Protein AF-A0A534SSH3-F1 (afdb_monomer_lite)

Sequence (177 aa):
MTAVLLNRRLAFLVGSYVAGLAAMAYLWFLGGVRDYLRARGADGLGVAACAGGVFAITVMLLGMAMFSGVAFVAARLGDPPLVRALTDTGNIVIETSKFGFAVFVLAVSSSGCEPGALPRWLVRLGIASVVLMLVSAVALFLDHGVFQFGGLIDLGGAVPVLVWIGGLSVVMLRSAR

Structure (mmCIF, N/CA/C/O backbone):
data_AF-A0A534SSH3-F1
#
_entry.id   AF-A0A534SSH3-F1
#
loop_
_atom_site.group_PDB
_atom_site.id
_atom_site.type_symbol
_atom_site.label_atom_id
_atom_site.label_alt_id
_atom_site.label_comp_id
_atom_site.label_asym_id
_atom_site.label_entity_id
_atom_site.label_seq_id
_atom_site.pdbx_PDB_ins_code
_atom_site.Cartn_x
_atom_site.Cartn_y
_atom_site.Cartn_z
_atom_site.occupancy
_atom_site.B_iso_or_equiv
_atom_site.auth_seq_id
_atom_site.auth_comp_id
_atom_site.auth_asym_id
_atom_site.auth_atom_id
_atom_site.pdbx_PDB_model_num
ATOM 1 N N . MET A 1 1 ? 15.943 -8.163 -25.725 1.00 48.25 1 MET A N 1
ATOM 2 C CA . MET A 1 1 ? 15.028 -7.679 -24.661 1.00 48.25 1 MET A CA 1
ATOM 3 C C . MET A 1 1 ? 13.870 -6.826 -25.205 1.00 48.25 1 MET A C 1
ATOM 5 O O . MET A 1 1 ? 12.760 -6.948 -24.709 1.00 48.25 1 MET A O 1
ATOM 9 N N . THR A 1 2 ? 14.071 -6.034 -26.264 1.00 52.84 2 THR A N 1
ATOM 10 C CA . THR A 1 2 ? 13.077 -5.105 -26.848 1.00 52.84 2 THR A CA 1
ATOM 11 C C . THR A 1 2 ? 11.881 -5.766 -27.565 1.00 52.84 2 THR A C 1
ATOM 13 O O . THR A 1 2 ? 10.751 -5.313 -27.399 1.00 52.84 2 THR A O 1
ATOM 16 N N . ALA A 1 3 ? 12.069 -6.880 -28.287 1.00 53.38 3 ALA A N 1
ATOM 17 C CA . ALA A 1 3 ? 10.976 -7.572 -28.997 1.00 53.38 3 ALA A CA 1
ATOM 18 C C . ALA A 1 3 ? 9.940 -8.249 -28.066 1.00 53.38 3 ALA A C 1
ATOM 20 O O . ALA A 1 3 ? 8.754 -8.311 -28.386 1.00 53.38 3 ALA A O 1
ATOM 21 N N . VAL A 1 4 ? 10.368 -8.718 -26.887 1.00 55.75 4 VAL A N 1
ATOM 22 C CA . VAL A 1 4 ? 9.492 -9.384 -25.900 1.00 55.75 4 VAL A CA 1
ATOM 23 C C . VAL A 1 4 ? 8.536 -8.386 -25.235 1.00 55.75 4 VAL A C 1
ATOM 25 O O . VAL A 1 4 ? 7.371 -8.711 -25.015 1.00 55.75 4 VAL A O 1
ATOM 28 N N . LEU A 1 5 ? 8.997 -7.160 -24.966 1.00 54.53 5 LEU A N 1
ATOM 29 C CA . LEU A 1 5 ? 8.182 -6.094 -24.369 1.00 54.53 5 LEU A CA 1
ATOM 30 C C . LEU A 1 5 ? 7.095 -5.596 -25.332 1.00 54.53 5 LEU A C 1
ATOM 32 O O . LEU A 1 5 ? 5.952 -5.395 -24.922 1.00 54.53 5 LEU A O 1
ATOM 36 N N . LEU A 1 6 ? 7.417 -5.486 -26.626 1.00 56.34 6 LEU A N 1
ATOM 37 C CA . LEU A 1 6 ? 6.461 -5.092 -27.665 1.00 56.34 6 LEU A CA 1
ATOM 38 C C . LEU A 1 6 ? 5.331 -6.120 -27.834 1.00 56.34 6 LEU A C 1
ATOM 40 O O . LEU A 1 6 ? 4.164 -5.732 -27.903 1.00 56.34 6 LEU A O 1
ATOM 44 N N . ASN A 1 7 ? 5.653 -7.419 -27.808 1.00 61.81 7 ASN A N 1
ATOM 45 C CA . ASN A 1 7 ? 4.662 -8.499 -27.913 1.00 61.81 7 ASN A CA 1
ATOM 46 C C . ASN A 1 7 ? 3.779 -8.652 -26.658 1.00 61.81 7 ASN A C 1
ATOM 48 O O . ASN A 1 7 ? 2.715 -9.262 -26.713 1.00 61.81 7 ASN A O 1
ATOM 52 N N . ARG A 1 8 ? 4.196 -8.088 -25.517 1.00 69.81 8 ARG A N 1
ATOM 53 C CA . ARG A 1 8 ? 3.469 -8.140 -24.236 1.00 69.81 8 ARG A CA 1
ATOM 54 C C . ARG A 1 8 ? 2.706 -6.850 -23.924 1.00 69.81 8 ARG A C 1
ATOM 56 O O . ARG A 1 8 ? 2.158 -6.729 -22.833 1.00 69.81 8 ARG A O 1
ATOM 63 N N . ARG A 1 9 ? 2.602 -5.907 -24.870 1.00 72.88 9 ARG A N 1
ATOM 64 C CA . ARG A 1 9 ? 1.887 -4.626 -24.694 1.00 72.88 9 ARG A CA 1
ATOM 65 C C . ARG A 1 9 ? 0.483 -4.789 -24.105 1.00 72.88 9 ARG A C 1
ATOM 67 O O . ARG A 1 9 ? 0.115 -4.039 -23.208 1.00 72.88 9 ARG A O 1
ATOM 74 N N . LEU A 1 10 ? -0.280 -5.775 -24.575 1.00 77.25 10 LEU A N 1
ATOM 75 C CA . LEU A 1 10 ? -1.621 -6.048 -24.053 1.00 77.25 10 LEU A CA 1
ATOM 76 C C . LEU A 1 10 ? -1.588 -6.483 -22.582 1.00 77.25 10 LEU A C 1
ATOM 78 O O . LEU A 1 10 ? -2.422 -6.035 -21.807 1.00 77.25 10 LEU A O 1
ATOM 82 N N . ALA A 1 11 ? -0.604 -7.287 -22.174 1.00 78.88 11 ALA A N 1
ATOM 83 C CA . ALA A 1 11 ? -0.458 -7.707 -20.783 1.00 78.88 11 ALA A CA 1
ATOM 84 C C . ALA A 1 11 ? -0.162 -6.517 -19.855 1.00 78.88 11 ALA A C 1
ATOM 86 O O . ALA A 1 11 ? -0.740 -6.443 -18.776 1.00 78.88 11 ALA A O 1
ATOM 87 N N . PHE A 1 12 ? 0.663 -5.557 -20.295 1.00 79.06 12 PHE A N 1
ATOM 88 C CA . PHE A 1 12 ? 0.889 -4.316 -19.544 1.00 79.06 12 PHE A CA 1
ATOM 89 C C . PHE A 1 12 ? -0.388 -3.481 -19.422 1.00 79.06 12 PHE A C 1
ATOM 91 O O . PHE A 1 12 ? -0.712 -3.038 -18.329 1.00 79.06 12 PHE A O 1
ATOM 98 N N . LEU A 1 13 ? -1.154 -3.324 -20.508 1.00 82.31 13 LEU A N 1
ATOM 99 C CA . LEU A 1 13 ? -2.420 -2.579 -20.479 1.00 82.31 13 LEU A CA 1
ATOM 100 C C . LEU A 1 13 ? -3.464 -3.235 -19.566 1.00 82.31 13 LEU A C 1
ATOM 102 O O . LEU A 1 13 ? -4.100 -2.547 -18.771 1.00 82.31 13 LEU A O 1
ATOM 106 N N . VAL A 1 14 ? -3.616 -4.559 -19.651 1.00 85.69 14 VAL A N 1
ATOM 107 C CA . VAL A 1 14 ? -4.501 -5.324 -18.762 1.00 85.69 14 VAL A CA 1
ATOM 108 C C . VAL A 1 14 ? -4.034 -5.190 -17.313 1.00 85.69 14 VAL A C 1
ATOM 110 O O . VAL A 1 14 ? -4.853 -4.927 -16.439 1.00 85.69 14 VAL A O 1
ATOM 113 N N . GLY A 1 15 ? -2.726 -5.290 -17.060 1.00 84.38 15 GLY A N 1
ATOM 114 C CA . GLY A 1 15 ? -2.139 -5.093 -15.736 1.00 84.38 15 GLY A CA 1
ATOM 115 C C . GLY A 1 15 ? -2.438 -3.709 -15.160 1.00 84.38 15 GLY A C 1
ATOM 116 O O . GLY A 1 15 ? -2.920 -3.614 -14.035 1.00 84.38 15 GLY A O 1
ATOM 117 N N . SER A 1 16 ? -2.240 -2.640 -15.938 1.00 85.69 16 SER A N 1
ATOM 118 C CA . SER A 1 16 ? -2.561 -1.269 -15.520 1.00 85.69 16 SER A CA 1
ATOM 119 C C . SER A 1 16 ? -4.054 -1.072 -15.257 1.00 85.69 16 SER A C 1
ATOM 121 O O . SER A 1 16 ? -4.424 -0.398 -14.298 1.00 85.69 16 SER A O 1
ATOM 123 N N . TYR A 1 17 ? -4.922 -1.675 -16.073 1.00 87.62 17 TYR A N 1
ATOM 124 C CA . TYR A 1 17 ? -6.369 -1.599 -15.877 1.00 87.62 17 TYR A CA 1
ATOM 125 C C . TYR A 1 17 ? -6.805 -2.300 -14.583 1.00 87.62 17 TYR A C 1
ATOM 127 O O . TYR A 1 17 ? -7.533 -1.725 -13.773 1.00 87.62 17 TYR A O 1
ATOM 135 N N . VAL A 1 18 ? -6.297 -3.513 -14.343 1.00 91.69 18 VAL A N 1
ATOM 136 C CA . VAL A 1 18 ? -6.539 -4.262 -13.101 1.00 91.69 18 VAL A CA 1
ATOM 137 C C . VAL A 1 18 ? -5.984 -3.509 -11.890 1.00 91.69 18 VAL A C 1
ATOM 139 O O . VAL A 1 18 ? -6.667 -3.424 -10.872 1.00 91.69 18 VAL A O 1
ATOM 142 N N . ALA A 1 19 ? -4.798 -2.903 -12.000 1.00 89.00 19 ALA A N 1
ATOM 143 C CA . ALA A 1 19 ? -4.222 -2.073 -10.943 1.00 89.00 19 ALA A CA 1
ATOM 144 C C . ALA A 1 19 ? -5.098 -0.849 -10.626 1.00 89.00 19 ALA A C 1
ATOM 146 O O . ALA A 1 19 ? -5.282 -0.519 -9.457 1.00 89.00 19 ALA A O 1
ATOM 147 N N . GLY A 1 20 ? -5.697 -0.217 -11.641 1.00 91.38 20 GLY A N 1
ATOM 148 C CA . GLY A 1 20 ? -6.656 0.875 -11.457 1.00 91.38 20 GLY A CA 1
ATOM 149 C C . GLY A 1 20 ? -7.906 0.440 -10.688 1.00 91.38 20 GLY A C 1
ATOM 150 O O . GLY A 1 20 ? -8.291 1.093 -9.718 1.00 91.38 20 GLY A O 1
ATOM 151 N N . LEU A 1 21 ? -8.502 -0.700 -11.052 1.00 94.75 21 LEU A N 1
ATOM 152 C CA . LEU A 1 21 ? -9.645 -1.263 -10.322 1.00 94.75 21 LEU A CA 1
ATOM 153 C C . LEU A 1 21 ? -9.280 -1.639 -8.879 1.00 94.75 21 LEU A C 1
ATOM 155 O O . LEU A 1 21 ? -10.041 -1.359 -7.952 1.00 94.75 21 LEU A O 1
ATOM 159 N N . ALA A 1 22 ? -8.100 -2.227 -8.676 1.00 93.06 22 ALA A N 1
ATOM 160 C CA . ALA A 1 22 ? -7.590 -2.547 -7.349 1.00 93.06 22 ALA A CA 1
ATOM 161 C C . ALA A 1 22 ? -7.379 -1.281 -6.504 1.00 93.06 22 ALA A C 1
ATOM 163 O O . ALA A 1 22 ? -7.757 -1.263 -5.335 1.00 93.06 22 ALA A O 1
ATOM 164 N N . ALA A 1 23 ? -6.852 -0.204 -7.093 1.00 93.69 23 ALA A N 1
ATOM 165 C CA . ALA A 1 23 ? -6.696 1.081 -6.420 1.00 93.69 23 ALA A CA 1
ATOM 166 C C . ALA A 1 23 ? -8.050 1.689 -6.027 1.00 93.69 23 ALA A C 1
ATOM 168 O O . ALA A 1 23 ? -8.191 2.175 -4.908 1.00 93.69 23 ALA A O 1
ATOM 169 N N . MET A 1 24 ? -9.068 1.609 -6.892 1.00 95.69 24 MET A N 1
ATOM 170 C CA . MET A 1 24 ? -10.426 2.053 -6.553 1.00 95.69 24 MET A CA 1
ATOM 171 C C . MET A 1 24 ? -10.992 1.280 -5.356 1.00 95.69 24 MET A C 1
ATOM 173 O O . MET A 1 24 ? -11.474 1.890 -4.401 1.00 95.69 24 MET A O 1
ATOM 177 N N . ALA A 1 25 ? -10.896 -0.053 -5.378 1.00 94.62 25 ALA A N 1
ATOM 178 C CA . ALA A 1 25 ? -11.346 -0.897 -4.273 1.00 94.62 25 ALA A CA 1
ATOM 179 C C . ALA A 1 25 ? -10.568 -0.608 -2.977 1.00 94.62 25 ALA A C 1
ATOM 181 O O . ALA A 1 25 ? -11.158 -0.532 -1.899 1.00 94.62 25 ALA A O 1
ATOM 182 N N . TYR A 1 26 ? -9.256 -0.391 -3.083 1.00 94.25 26 TYR A N 1
ATOM 183 C CA . TYR A 1 26 ? -8.396 -0.032 -1.959 1.00 94.25 26 TYR A CA 1
ATOM 184 C C . TYR A 1 26 ? -8.766 1.327 -1.350 1.00 94.25 26 TYR A C 1
ATOM 186 O O . TYR A 1 26 ? -8.871 1.439 -0.132 1.00 94.25 26 TYR A O 1
ATOM 194 N N . LEU A 1 27 ? -9.012 2.352 -2.170 1.00 95.31 27 LEU A N 1
ATOM 195 C CA . LEU A 1 27 ? -9.430 3.673 -1.692 1.00 95.31 27 LEU A CA 1
ATOM 196 C C . LEU A 1 27 ? -10.806 3.625 -1.02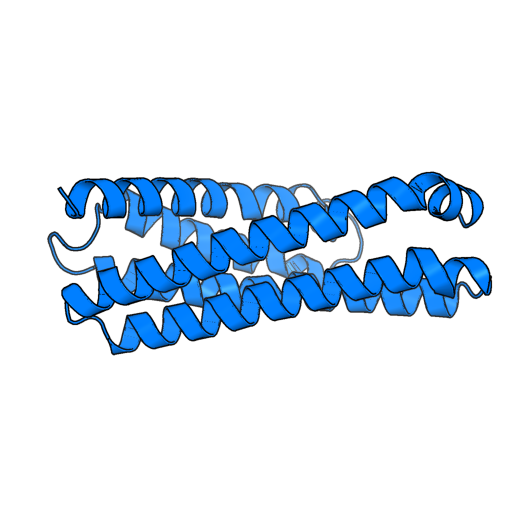1 1.00 95.31 27 LEU A C 1
ATOM 198 O O . LEU A 1 27 ? -11.010 4.272 0.005 1.00 95.31 27 LEU A O 1
ATOM 202 N N . TRP A 1 28 ? -11.731 2.820 -1.551 1.00 96.00 28 TRP A N 1
ATOM 203 C CA . TRP A 1 28 ? -13.022 2.578 -0.907 1.00 96.00 28 TRP A CA 1
ATOM 204 C C . TRP A 1 28 ? -12.850 1.926 0.468 1.00 96.00 28 TRP A C 1
ATOM 206 O O . TRP A 1 28 ? -13.427 2.371 1.461 1.00 96.00 28 TRP A O 1
ATOM 216 N N . PHE A 1 29 ? -12.007 0.895 0.543 1.00 94.88 29 PHE A N 1
ATOM 217 C CA . PHE A 1 29 ? -11.642 0.250 1.799 1.00 94.88 29 PHE A CA 1
ATOM 218 C C . PHE A 1 29 ? -11.008 1.239 2.788 1.00 94.88 29 PHE A C 1
ATOM 220 O O . PHE A 1 29 ? -11.385 1.249 3.958 1.00 94.88 29 PHE A O 1
ATOM 227 N N . LEU A 1 30 ? -10.114 2.115 2.323 1.00 95.44 30 LEU A N 1
ATOM 228 C CA . LEU A 1 30 ? -9.474 3.141 3.145 1.00 95.44 30 LEU A CA 1
ATOM 229 C C . LEU A 1 30 ? -10.492 4.129 3.733 1.00 95.44 30 LEU A C 1
ATOM 231 O O . LEU A 1 30 ? -10.403 4.467 4.914 1.00 95.44 30 LEU A O 1
ATOM 235 N N . GLY A 1 31 ? -11.489 4.534 2.939 1.00 93.81 31 GLY A N 1
ATOM 236 C CA . GLY A 1 31 ? -12.630 5.321 3.414 1.00 93.81 31 GLY A CA 1
ATOM 237 C C . GLY A 1 31 ? -13.400 4.602 4.524 1.00 93.81 31 GLY A C 1
ATOM 238 O O . GLY A 1 31 ? -13.605 5.165 5.596 1.00 93.81 31 GLY A O 1
ATOM 239 N N . GLY A 1 32 ? -13.716 3.320 4.325 1.00 94.06 32 GLY A N 1
ATOM 240 C CA . GLY A 1 32 ? -14.368 2.507 5.353 1.00 94.06 32 GLY A CA 1
ATOM 241 C C . GLY A 1 32 ? -13.544 2.382 6.640 1.00 94.06 32 GLY A C 1
ATOM 242 O O . GLY A 1 32 ? -14.101 2.448 7.734 1.00 94.06 32 GLY A O 1
ATOM 243 N N . VAL A 1 33 ? -12.219 2.221 6.537 1.00 93.44 33 VAL A N 1
ATOM 244 C CA . VAL A 1 33 ? -11.323 2.153 7.706 1.00 93.44 33 VAL A CA 1
ATOM 245 C C . VAL A 1 33 ? -11.339 3.476 8.465 1.00 93.44 33 VAL A C 1
ATOM 247 O O . VAL A 1 33 ? -11.434 3.475 9.690 1.00 93.44 33 VAL A O 1
ATOM 250 N N . ARG A 1 34 ? -11.301 4.610 7.757 1.00 93.50 34 ARG A N 1
ATOM 251 C CA . ARG A 1 34 ? -11.410 5.936 8.374 1.00 93.50 34 ARG A CA 1
ATOM 252 C C . ARG A 1 34 ? -12.686 6.069 9.194 1.00 93.50 34 ARG A C 1
ATOM 254 O O . ARG A 1 34 ? -12.619 6.483 10.349 1.00 93.50 34 ARG A O 1
ATOM 261 N N . ASP A 1 35 ? -13.821 5.701 8.610 1.00 92.69 35 ASP A N 1
ATOM 262 C CA . ASP A 1 35 ? -15.120 5.798 9.272 1.00 92.69 35 ASP A CA 1
ATOM 263 C C . ASP A 1 35 ? -15.204 4.847 10.473 1.00 92.69 35 ASP A C 1
ATOM 265 O O . ASP A 1 35 ? -15.671 5.232 11.545 1.00 92.69 35 ASP A O 1
ATOM 269 N N . TYR A 1 36 ? -14.661 3.633 10.335 1.00 91.31 36 TYR A N 1
ATOM 270 C CA . TYR A 1 36 ? -14.567 2.648 11.414 1.00 91.31 36 TYR A CA 1
ATOM 271 C C . TYR A 1 36 ? -13.761 3.154 12.619 1.00 91.31 36 TYR A C 1
ATOM 273 O O . TYR A 1 36 ? -14.164 2.934 13.767 1.00 91.31 36 TYR A O 1
ATOM 281 N N . LEU A 1 37 ? -12.630 3.818 12.361 1.00 91.12 37 LEU A N 1
ATOM 282 C CA . LEU A 1 37 ? -11.761 4.392 13.390 1.00 91.12 37 LEU A CA 1
ATOM 283 C C . LEU A 1 37 ? -12.379 5.634 14.030 1.00 91.12 37 LEU A C 1
ATOM 285 O O . LEU A 1 37 ? -12.358 5.771 15.254 1.00 91.12 37 LEU A O 1
ATOM 289 N N . ARG A 1 38 ? -12.991 6.499 13.220 1.00 90.88 38 ARG A N 1
ATOM 290 C CA . ARG A 1 38 ? -13.707 7.690 13.685 1.00 90.88 38 ARG A CA 1
ATOM 291 C C . ARG A 1 38 ? -14.858 7.342 14.620 1.00 90.88 38 ARG A C 1
ATOM 293 O O . ARG A 1 38 ? -14.988 7.940 15.682 1.00 90.88 38 ARG A O 1
ATOM 300 N N . ALA A 1 39 ? -15.645 6.319 14.282 1.00 89.88 39 ALA A N 1
ATOM 301 C CA . ALA A 1 39 ? -16.728 5.827 15.136 1.00 89.88 39 ALA A CA 1
ATOM 302 C C . ALA A 1 39 ? -16.246 5.331 16.517 1.00 89.88 39 ALA A C 1
ATOM 304 O O . ALA A 1 39 ? -17.047 5.204 17.438 1.00 89.88 39 ALA A O 1
ATOM 305 N N . ARG A 1 40 ? -14.943 5.060 16.668 1.00 88.69 40 ARG A N 1
ATOM 306 C CA . ARG A 1 40 ? -14.292 4.605 17.906 1.00 88.69 40 ARG A CA 1
ATOM 307 C C . ARG A 1 40 ? -13.448 5.692 18.579 1.00 88.69 40 ARG A C 1
ATOM 309 O O . ARG A 1 40 ? -12.670 5.381 19.469 1.00 88.69 40 ARG A O 1
ATOM 316 N N . GLY A 1 41 ? -13.567 6.951 18.152 1.00 87.88 41 GLY A N 1
ATOM 317 C CA . GLY A 1 41 ? -12.821 8.072 18.735 1.00 87.88 41 GLY A CA 1
ATOM 318 C C . GLY A 1 41 ? -11.333 8.111 18.367 1.00 87.88 41 GLY A C 1
ATOM 319 O O . GLY A 1 41 ? -10.585 8.912 18.922 1.00 87.88 41 GLY A O 1
ATOM 320 N N . ALA A 1 42 ? -10.885 7.294 17.409 1.00 88.88 42 ALA A N 1
ATOM 321 C CA . ALA A 1 42 ? -9.486 7.202 16.991 1.00 88.88 42 ALA A CA 1
ATOM 322 C C . ALA A 1 42 ? -9.161 8.130 15.801 1.00 88.88 42 ALA A C 1
ATOM 324 O O . ALA A 1 42 ? -8.443 7.740 14.879 1.00 88.88 42 ALA A O 1
ATOM 325 N N . ASP A 1 43 ? -9.680 9.362 15.804 1.00 87.12 43 ASP A N 1
ATOM 326 C CA . ASP A 1 43 ? -9.601 10.287 14.661 1.00 87.12 43 ASP A CA 1
ATOM 327 C C . ASP A 1 43 ? -8.161 10.591 14.225 1.00 87.12 43 ASP A C 1
ATOM 329 O O . ASP A 1 43 ? -7.851 10.549 13.032 1.00 87.12 43 ASP A O 1
ATOM 333 N N . GLY A 1 44 ? -7.252 10.833 15.177 1.00 89.69 44 GLY A N 1
ATOM 334 C CA . GLY A 1 44 ? -5.842 11.109 14.876 1.00 89.69 44 GLY A CA 1
ATOM 335 C C . GLY A 1 44 ? -5.147 9.944 14.160 1.00 89.69 44 GLY A C 1
ATOM 336 O O . GLY A 1 44 ? -4.455 10.144 13.160 1.00 89.69 44 GLY A O 1
ATOM 337 N N . LEU A 1 45 ? -5.393 8.711 14.618 1.00 91.06 45 LEU A N 1
ATOM 338 C CA . LEU A 1 45 ? -4.875 7.498 13.979 1.00 91.06 45 LEU A CA 1
ATOM 339 C C . LEU A 1 45 ? -5.565 7.230 12.637 1.00 91.06 45 LEU A C 1
ATOM 341 O O . LEU A 1 45 ? -4.914 6.774 11.701 1.00 91.06 45 LEU A O 1
ATOM 345 N N . GLY A 1 46 ? -6.849 7.569 12.505 1.00 91.00 46 GLY A N 1
ATOM 346 C CA . GLY A 1 46 ? -7.582 7.498 11.243 1.00 91.00 46 GLY A CA 1
ATOM 347 C C . GLY A 1 46 ? -6.999 8.411 10.163 1.00 91.00 46 GLY A C 1
ATOM 348 O O . GLY A 1 46 ? -6.858 7.987 9.014 1.00 91.00 46 GLY A O 1
ATOM 349 N N . VAL A 1 47 ? -6.595 9.634 10.524 1.00 93.94 47 VAL A N 1
ATOM 350 C CA . VAL A 1 47 ? -5.913 10.560 9.603 1.00 93.94 47 VAL A CA 1
ATOM 351 C C . VAL A 1 47 ? -4.548 10.015 9.190 1.00 93.94 47 VAL A C 1
ATOM 353 O O . VAL A 1 47 ? -4.255 9.982 7.995 1.00 93.94 47 VAL A O 1
ATOM 356 N N . ALA A 1 48 ? -3.742 9.537 10.143 1.00 94.38 48 ALA A N 1
ATOM 357 C CA . ALA A 1 48 ? -2.442 8.933 9.846 1.00 94.38 48 ALA A CA 1
ATOM 358 C C . ALA A 1 48 ? -2.578 7.703 8.932 1.00 94.38 48 ALA A C 1
ATOM 360 O O . ALA A 1 48 ? -1.841 7.576 7.953 1.00 94.38 48 ALA A O 1
ATOM 361 N N . ALA A 1 49 ? -3.568 6.844 9.197 1.00 94.75 49 ALA A N 1
ATOM 362 C CA . ALA A 1 49 ? -3.866 5.681 8.372 1.00 94.75 49 ALA A CA 1
ATOM 363 C C . ALA A 1 49 ? -4.232 6.088 6.935 1.00 94.75 49 ALA A C 1
ATOM 365 O O . ALA A 1 49 ? -3.667 5.559 5.979 1.00 94.75 49 ALA A O 1
ATOM 366 N N . CYS A 1 50 ? -5.123 7.071 6.771 1.00 95.62 50 CYS A N 1
ATOM 367 C CA . CYS A 1 50 ? -5.508 7.578 5.454 1.00 95.62 50 CYS A CA 1
ATOM 368 C C . CYS A 1 50 ? -4.332 8.199 4.703 1.00 95.62 50 CYS A C 1
ATOM 370 O O . CYS A 1 50 ? -4.133 7.896 3.530 1.00 95.62 50 CYS A O 1
ATOM 372 N N . ALA A 1 51 ? -3.547 9.047 5.368 1.00 96.56 51 ALA A N 1
ATOM 373 C CA . ALA A 1 51 ? -2.392 9.693 4.759 1.00 96.56 51 ALA A CA 1
ATOM 374 C C . ALA A 1 51 ? -1.357 8.657 4.295 1.00 96.56 51 ALA A C 1
ATOM 376 O O . ALA A 1 51 ? -0.919 8.707 3.146 1.00 96.56 51 ALA A O 1
ATOM 377 N N . GLY A 1 52 ? -1.034 7.677 5.148 1.00 96.00 52 GLY A N 1
ATOM 378 C CA . GLY A 1 52 ? -0.134 6.574 4.807 1.00 96.00 52 GLY A CA 1
ATOM 379 C C . GLY A 1 52 ? -0.653 5.731 3.641 1.00 96.00 52 GLY A C 1
ATOM 380 O O . GLY A 1 52 ? 0.090 5.469 2.698 1.00 96.00 52 GLY A O 1
ATOM 381 N N . GLY A 1 53 ? -1.940 5.371 3.656 1.00 94.94 53 GLY A N 1
ATOM 382 C CA . GLY A 1 53 ? -2.560 4.567 2.600 1.00 94.94 53 GLY A CA 1
ATOM 383 C C . GLY A 1 53 ? -2.639 5.284 1.250 1.00 94.94 53 GLY A C 1
ATOM 384 O O . GLY A 1 53 ? -2.296 4.700 0.222 1.00 94.94 53 GLY A O 1
ATOM 385 N N . VAL A 1 54 ? -3.024 6.566 1.238 1.00 97.25 54 VAL A N 1
ATOM 386 C CA . VAL A 1 54 ? -3.053 7.389 0.015 1.00 97.25 54 VAL A CA 1
ATOM 387 C C . VAL A 1 54 ? -1.645 7.585 -0.541 1.00 97.25 54 VAL A C 1
ATOM 389 O O . VAL A 1 54 ? -1.441 7.431 -1.746 1.00 97.25 54 VAL A O 1
ATOM 392 N N . PHE A 1 55 ? -0.668 7.888 0.318 1.00 97.12 55 PHE A N 1
ATOM 393 C CA . PHE A 1 55 ? 0.731 7.986 -0.089 1.00 97.12 55 PHE A CA 1
ATOM 394 C C . PHE A 1 55 ? 1.206 6.671 -0.721 1.00 97.12 55 PHE A C 1
ATOM 396 O O . PHE A 1 55 ? 1.718 6.684 -1.838 1.00 97.12 55 PHE A O 1
ATOM 403 N N . ALA A 1 56 ? 0.950 5.536 -0.065 1.00 94.94 56 ALA A N 1
ATOM 404 C CA . ALA A 1 56 ? 1.356 4.218 -0.541 1.00 94.94 56 ALA A CA 1
ATOM 405 C C . ALA A 1 56 ? 0.805 3.898 -1.935 1.00 94.94 56 ALA A C 1
ATOM 407 O O . ALA A 1 56 ? 1.574 3.621 -2.855 1.00 94.94 56 ALA A O 1
ATOM 408 N N . ILE A 1 57 ? -0.518 3.979 -2.119 1.00 95.50 57 ILE A N 1
ATOM 409 C CA . ILE A 1 57 ? -1.140 3.621 -3.398 1.00 95.50 57 ILE A CA 1
ATOM 410 C C . ILE A 1 57 ? -0.710 4.572 -4.520 1.00 95.50 57 ILE A C 1
ATOM 412 O O . ILE A 1 57 ? -0.453 4.125 -5.635 1.00 95.50 57 ILE A O 1
ATOM 416 N N . THR A 1 58 ? -0.563 5.868 -4.228 1.00 95.75 58 THR A N 1
ATOM 417 C CA . THR A 1 58 ? -0.144 6.872 -5.218 1.00 95.75 58 THR A CA 1
ATOM 418 C C . THR A 1 58 ? 1.273 6.596 -5.704 1.00 95.75 58 THR A C 1
ATOM 420 O O . THR A 1 58 ? 1.524 6.536 -6.906 1.00 95.75 58 THR A O 1
ATOM 423 N N . VAL A 1 59 ? 2.192 6.384 -4.764 1.00 95.25 59 VAL A N 1
ATOM 424 C CA . VAL A 1 59 ? 3.591 6.078 -5.054 1.00 95.25 59 VAL A CA 1
ATOM 425 C C . VAL A 1 59 ? 3.692 4.750 -5.811 1.00 95.25 59 VAL A C 1
ATOM 427 O O . VAL A 1 59 ? 4.347 4.685 -6.846 1.00 95.25 59 VAL A O 1
ATOM 430 N N . MET A 1 60 ? 2.968 3.710 -5.393 1.00 93.12 60 MET A N 1
ATOM 431 C CA . MET A 1 60 ? 2.954 2.421 -6.096 1.00 93.12 60 MET A CA 1
ATOM 432 C C . MET A 1 60 ? 2.480 2.555 -7.554 1.00 93.12 60 MET A C 1
ATOM 434 O O . MET A 1 60 ? 3.126 2.032 -8.464 1.00 93.12 60 MET A O 1
ATOM 438 N N . LEU A 1 61 ? 1.386 3.287 -7.796 1.00 93.00 61 LEU A N 1
ATOM 439 C CA . LEU A 1 61 ? 0.872 3.534 -9.148 1.00 93.00 61 LEU A CA 1
ATOM 440 C C . LEU A 1 61 ? 1.853 4.345 -10.002 1.00 93.00 61 LEU A C 1
ATOM 442 O O . LEU A 1 61 ? 1.996 4.066 -11.193 1.00 93.00 61 LEU A O 1
ATOM 446 N N . LEU A 1 62 ? 2.558 5.309 -9.405 1.00 93.81 62 LEU A N 1
ATOM 447 C CA . LEU A 1 62 ? 3.601 6.068 -10.091 1.00 93.81 62 LEU A CA 1
ATOM 448 C C . LEU A 1 62 ? 4.746 5.154 -10.548 1.00 93.81 62 LEU A C 1
ATOM 450 O O . LEU A 1 62 ? 5.172 5.232 -11.700 1.00 93.81 62 LEU A O 1
ATOM 454 N N . GLY A 1 63 ? 5.195 4.238 -9.688 1.00 91.31 63 GLY A N 1
ATOM 455 C CA . GLY A 1 63 ? 6.213 3.254 -10.049 1.00 91.31 63 GLY A CA 1
ATOM 456 C C . GLY A 1 63 ? 5.740 2.322 -11.169 1.00 91.31 63 GLY A C 1
ATOM 457 O O . GLY A 1 63 ? 6.443 2.138 -12.162 1.00 91.31 63 GLY A O 1
ATOM 458 N N . MET A 1 64 ? 4.498 1.828 -11.098 1.00 88.19 64 MET A N 1
ATOM 459 C CA . MET A 1 64 ? 3.878 1.042 -12.180 1.00 88.19 64 MET A CA 1
ATOM 460 C C . MET A 1 64 ? 3.799 1.806 -13.515 1.00 88.19 64 MET A C 1
ATOM 462 O O . MET A 1 64 ? 4.000 1.225 -14.589 1.00 88.19 64 MET A O 1
ATOM 466 N N . ALA A 1 65 ? 3.542 3.115 -13.472 1.00 87.75 65 ALA A N 1
ATOM 467 C CA . ALA A 1 65 ? 3.539 3.962 -14.660 1.00 87.75 65 ALA A CA 1
ATOM 468 C C . ALA A 1 65 ? 4.940 4.078 -15.290 1.00 87.75 65 ALA A C 1
ATOM 470 O O . ALA A 1 65 ? 5.053 4.067 -16.518 1.00 87.75 65 ALA A O 1
ATOM 471 N N . MET A 1 66 ? 6.012 4.095 -14.488 1.00 88.44 66 MET A N 1
ATOM 472 C CA . MET A 1 66 ? 7.389 4.086 -15.003 1.00 88.44 66 MET A CA 1
ATOM 473 C C . MET A 1 66 ? 7.704 2.807 -15.791 1.00 88.44 66 MET A C 1
ATOM 475 O O . MET A 1 66 ? 8.240 2.897 -16.897 1.00 88.44 66 MET A O 1
ATOM 479 N N . PHE A 1 67 ? 7.274 1.630 -15.316 1.00 82.75 67 PHE A N 1
ATOM 480 C CA . PHE A 1 67 ? 7.405 0.376 -16.081 1.00 82.75 67 PHE A CA 1
ATOM 481 C C . PHE A 1 67 ? 6.614 0.395 -17.390 1.00 82.75 67 PHE A C 1
ATOM 483 O O . PHE A 1 67 ? 7.069 -0.125 -18.411 1.00 82.75 67 PHE A O 1
ATOM 490 N N . SER A 1 68 ? 5.450 1.045 -17.392 1.00 80.56 68 SER A N 1
ATOM 491 C CA . SER A 1 68 ? 4.677 1.257 -18.620 1.00 80.56 68 SER A CA 1
ATOM 492 C C . SER A 1 68 ? 5.433 2.165 -19.603 1.00 80.56 68 SER A C 1
ATOM 494 O O . SER A 1 68 ? 5.458 1.894 -20.805 1.00 80.56 68 SER A O 1
ATOM 496 N N . GLY A 1 69 ? 6.128 3.193 -19.101 1.00 79.88 69 GLY A N 1
ATOM 497 C CA . GLY A 1 69 ? 7.033 4.043 -19.883 1.00 79.88 69 GLY A CA 1
ATOM 498 C C . GLY A 1 69 ? 8.195 3.266 -20.512 1.00 79.88 69 GLY A C 1
ATOM 499 O O . GLY A 1 69 ? 8.493 3.455 -21.696 1.00 79.88 69 GLY A O 1
ATOM 500 N N . VAL A 1 70 ? 8.787 2.322 -19.770 1.00 78.88 70 VAL A N 1
ATOM 501 C CA . VAL A 1 70 ? 9.799 1.393 -20.305 1.00 78.88 70 VAL A CA 1
ATOM 502 C C . VAL A 1 70 ? 9.228 0.567 -21.456 1.00 78.88 70 VAL A C 1
ATOM 504 O O . VAL A 1 70 ? 9.823 0.508 -22.535 1.00 78.88 70 VAL A O 1
ATOM 507 N N . ALA A 1 71 ? 8.059 -0.043 -21.241 1.00 75.62 71 ALA A N 1
ATOM 508 C CA . ALA A 1 71 ? 7.430 -0.948 -22.197 1.00 75.62 71 ALA A CA 1
ATOM 509 C C . ALA A 1 71 ? 6.974 -0.250 -23.490 1.00 75.62 71 ALA A C 1
ATOM 511 O O . ALA A 1 71 ? 7.040 -0.846 -24.568 1.00 75.62 71 ALA A O 1
ATOM 512 N N . PHE A 1 72 ? 6.505 1.000 -23.408 1.00 74.94 72 PHE A N 1
ATOM 513 C CA . PHE A 1 72 ? 5.912 1.696 -24.553 1.00 74.94 72 PHE A CA 1
ATOM 514 C C . PHE A 1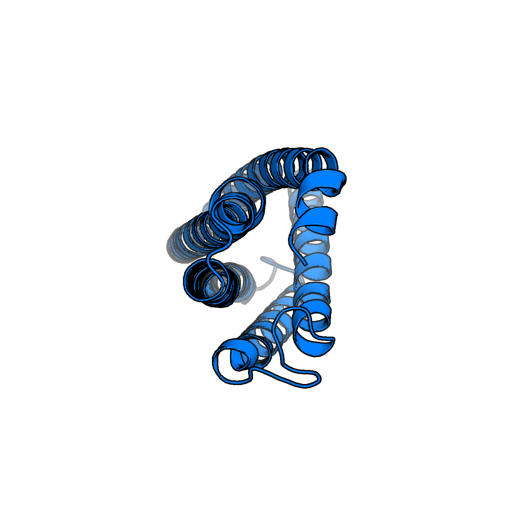 72 ? 6.856 2.655 -25.274 1.00 74.94 72 PHE A C 1
ATOM 516 O O . PHE A 1 72 ? 6.701 2.818 -26.485 1.00 74.94 72 PHE A O 1
ATOM 523 N N . VAL A 1 73 ? 7.817 3.266 -24.575 1.00 76.31 73 VAL A N 1
ATOM 524 C CA . VAL A 1 73 ? 8.655 4.344 -25.126 1.00 76.31 73 VAL A CA 1
ATOM 525 C C . VAL A 1 73 ? 10.132 3.964 -25.120 1.00 76.31 73 VAL A C 1
ATOM 527 O O . VAL A 1 73 ? 10.730 3.859 -26.189 1.00 76.31 73 VAL A O 1
ATOM 530 N N . ALA A 1 74 ? 10.723 3.692 -23.953 1.00 70.88 74 ALA A N 1
ATOM 531 C CA . ALA A 1 74 ? 12.175 3.508 -23.850 1.00 70.88 74 ALA A CA 1
ATOM 532 C C . ALA A 1 74 ? 12.680 2.297 -24.655 1.00 70.88 74 ALA A C 1
ATOM 534 O O . ALA A 1 74 ? 13.674 2.391 -25.373 1.00 70.88 74 ALA A O 1
ATOM 535 N N . ALA A 1 75 ? 11.943 1.181 -24.629 1.00 70.69 75 ALA A N 1
ATOM 536 C CA . ALA A 1 75 ? 12.282 -0.001 -25.419 1.00 70.69 75 ALA A CA 1
ATOM 537 C C . ALA A 1 75 ? 12.208 0.236 -26.941 1.00 70.69 75 ALA A C 1
ATOM 539 O O . ALA A 1 75 ? 12.890 -0.459 -27.693 1.00 70.69 75 ALA A O 1
ATOM 540 N N . ARG A 1 76 ? 11.399 1.203 -27.405 1.00 73.44 76 ARG A N 1
ATOM 541 C CA . ARG A 1 76 ? 11.310 1.573 -28.829 1.00 73.44 76 ARG A CA 1
ATOM 542 C C . ARG A 1 76 ? 12.468 2.453 -29.277 1.00 73.44 76 ARG A C 1
ATOM 544 O O . ARG A 1 76 ? 12.907 2.317 -30.411 1.00 73.44 76 ARG A O 1
ATOM 551 N N . LEU A 1 77 ? 12.945 3.329 -28.396 1.00 80.88 77 LEU A N 1
ATOM 552 C CA . LEU A 1 77 ? 14.095 4.199 -28.657 1.00 80.88 77 LEU A CA 1
ATOM 553 C C . LEU A 1 77 ? 15.414 3.414 -28.701 1.00 80.88 77 LEU A C 1
ATOM 555 O O . LEU A 1 77 ? 16.396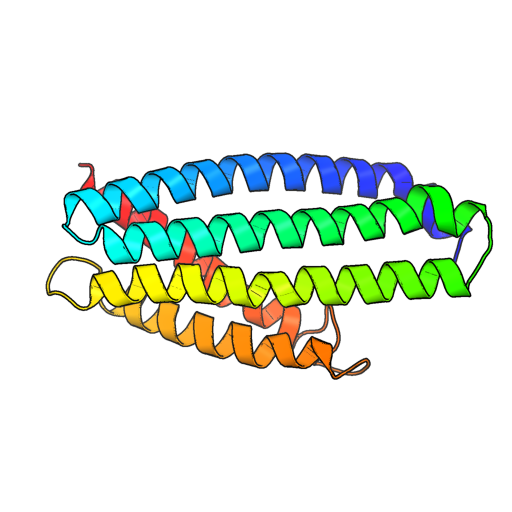 3.908 -29.243 1.00 80.88 77 LEU A O 1
ATOM 559 N N . GLY A 1 78 ? 15.429 2.187 -28.166 1.00 78.38 78 GLY A N 1
ATOM 560 C CA . GLY A 1 78 ? 16.600 1.314 -28.204 1.00 78.38 78 GLY A CA 1
ATOM 561 C C . GLY A 1 78 ? 17.754 1.813 -27.336 1.00 78.38 78 GLY A C 1
ATOM 562 O O . GLY A 1 78 ? 18.889 1.454 -27.620 1.00 78.38 78 GLY A O 1
ATOM 563 N N . ASP A 1 79 ? 17.460 2.616 -26.308 1.00 82.38 79 ASP A N 1
ATOM 564 C CA . ASP A 1 79 ? 18.421 3.252 -25.401 1.00 82.38 79 ASP A CA 1
ATOM 565 C C . ASP A 1 79 ? 18.511 2.470 -24.068 1.00 82.38 79 ASP A C 1
ATOM 567 O O . ASP A 1 79 ? 17.618 2.587 -23.216 1.00 82.38 79 ASP A O 1
ATOM 571 N N . PRO A 1 80 ? 19.540 1.617 -23.870 1.00 84.38 80 PRO A N 1
ATOM 572 C CA . PRO A 1 80 ? 19.637 0.776 -22.678 1.00 84.38 80 PRO A CA 1
ATOM 573 C C . PRO A 1 80 ? 19.819 1.559 -21.364 1.00 84.38 80 PRO A C 1
ATOM 575 O O . PRO A 1 80 ? 19.164 1.185 -20.386 1.00 84.38 80 PRO A O 1
ATOM 578 N N . PRO A 1 81 ? 20.638 2.633 -21.296 1.00 87.81 81 PRO A N 1
ATOM 579 C CA . PRO A 1 81 ? 20.670 3.532 -20.143 1.00 87.81 81 PRO A CA 1
ATOM 580 C C . PRO A 1 81 ? 19.292 4.046 -19.718 1.00 87.81 81 PRO A C 1
ATOM 582 O O . PRO A 1 81 ? 18.971 3.997 -18.531 1.00 87.81 81 PRO A O 1
ATOM 585 N N . LEU A 1 82 ? 18.452 4.471 -20.667 1.00 84.88 82 LEU A N 1
ATOM 586 C CA . LEU A 1 82 ? 17.108 4.971 -20.362 1.00 84.88 82 LEU A CA 1
ATOM 587 C C . LEU A 1 82 ? 16.192 3.875 -19.799 1.00 84.88 82 LEU A C 1
ATOM 589 O O . LEU A 1 82 ? 15.463 4.106 -18.832 1.00 84.88 82 LEU A O 1
ATOM 593 N N . VAL A 1 83 ? 16.240 2.670 -20.377 1.00 85.12 83 VAL A N 1
ATOM 594 C CA . VAL A 1 83 ? 15.495 1.504 -19.869 1.00 85.12 83 VAL A CA 1
ATOM 595 C C . VAL A 1 83 ? 15.907 1.182 -18.434 1.00 85.12 83 VAL A C 1
ATOM 597 O O . VAL A 1 83 ? 15.038 0.959 -17.589 1.00 85.12 83 VAL A O 1
ATOM 600 N N . ARG A 1 84 ? 17.214 1.184 -18.148 1.00 86.00 84 ARG A N 1
ATOM 601 C CA . ARG A 1 84 ? 17.745 0.918 -16.808 1.00 86.00 84 ARG A CA 1
ATOM 602 C C . ARG A 1 84 ? 17.314 1.991 -15.812 1.00 86.00 84 ARG A C 1
ATOM 604 O O . ARG A 1 84 ? 16.727 1.653 -14.794 1.00 86.00 84 ARG A O 1
ATOM 611 N N . ALA A 1 85 ? 17.498 3.268 -16.146 1.00 87.81 85 ALA A N 1
ATOM 612 C CA . ALA A 1 85 ? 17.132 4.383 -15.275 1.00 87.81 85 ALA A CA 1
ATOM 613 C C . ALA A 1 85 ? 15.645 4.368 -14.886 1.00 87.81 85 ALA A C 1
ATOM 615 O O . ALA A 1 85 ? 15.308 4.527 -13.714 1.00 87.81 85 ALA A O 1
ATOM 616 N N . LEU A 1 86 ? 14.745 4.133 -15.846 1.00 87.25 86 LEU A N 1
ATOM 617 C CA . LEU A 1 86 ? 13.307 4.039 -15.575 1.00 87.25 86 LEU A CA 1
ATOM 618 C C . LEU A 1 86 ? 12.930 2.790 -14.768 1.00 87.25 86 LEU A C 1
ATOM 620 O O . LEU A 1 86 ? 12.030 2.863 -13.936 1.00 87.25 86 LEU A O 1
ATOM 624 N N . THR A 1 87 ? 13.604 1.661 -15.003 1.00 87.19 87 THR A N 1
ATOM 625 C CA . THR A 1 87 ? 13.383 0.418 -14.243 1.00 87.19 87 THR A CA 1
ATOM 626 C C . THR A 1 87 ? 13.814 0.596 -12.788 1.00 87.19 87 THR A C 1
ATOM 628 O O . THR A 1 87 ? 13.031 0.315 -11.885 1.00 87.19 87 THR A O 1
ATOM 631 N N . ASP A 1 88 ? 15.012 1.136 -12.558 1.00 88.06 88 ASP A N 1
ATOM 632 C CA . ASP A 1 88 ? 15.563 1.351 -11.218 1.00 88.06 88 ASP A CA 1
ATOM 633 C C . ASP A 1 88 ? 14.734 2.391 -10.451 1.00 88.06 88 ASP A C 1
ATOM 635 O O . ASP A 1 88 ? 14.356 2.169 -9.302 1.00 88.06 88 ASP A O 1
ATOM 639 N N . THR A 1 89 ? 14.345 3.488 -11.112 1.00 90.75 89 THR A N 1
ATOM 640 C CA . THR A 1 89 ? 13.460 4.497 -10.507 1.00 90.75 89 THR A CA 1
ATOM 641 C C . THR A 1 89 ? 12.088 3.901 -10.186 1.00 90.75 89 THR A C 1
ATOM 643 O O . THR A 1 89 ? 11.560 4.130 -9.101 1.00 90.75 89 THR A O 1
ATOM 646 N N . GLY A 1 90 ? 11.521 3.093 -11.088 1.00 89.75 90 GLY A N 1
ATOM 647 C CA . GLY A 1 90 ? 10.256 2.396 -10.862 1.00 89.75 90 GLY A CA 1
ATOM 648 C C . GLY A 1 90 ? 10.313 1.467 -9.649 1.00 89.75 90 GLY A C 1
ATOM 649 O O . GLY A 1 90 ? 9.411 1.512 -8.813 1.00 89.75 90 GLY A O 1
ATOM 650 N N . ASN A 1 91 ? 11.392 0.688 -9.515 1.00 89.94 91 ASN A N 1
ATOM 651 C CA . ASN A 1 91 ? 11.630 -0.180 -8.359 1.00 89.94 91 ASN A CA 1
ATOM 652 C C . ASN A 1 91 ? 11.708 0.640 -7.064 1.00 89.94 91 ASN A C 1
ATOM 654 O O . ASN A 1 91 ? 10.970 0.358 -6.126 1.00 89.94 91 ASN A O 1
ATOM 658 N N . ILE A 1 92 ? 12.532 1.694 -7.028 1.00 90.44 92 ILE A N 1
ATOM 659 C CA . ILE A 1 92 ? 12.697 2.564 -5.848 1.00 90.44 92 ILE A CA 1
ATOM 660 C C . ILE A 1 92 ? 11.362 3.172 -5.421 1.00 90.44 92 ILE A C 1
ATOM 662 O O . ILE A 1 92 ? 11.029 3.200 -4.234 1.00 90.44 92 ILE A O 1
ATOM 666 N N . VAL A 1 93 ? 10.581 3.653 -6.387 1.00 92.50 93 VAL A N 1
ATOM 667 C CA . VAL A 1 93 ? 9.270 4.243 -6.135 1.00 92.50 93 VAL A CA 1
ATOM 668 C C . VAL A 1 93 ? 8.327 3.184 -5.551 1.00 92.50 93 VAL A C 1
ATOM 670 O O . VAL A 1 93 ? 7.759 3.416 -4.487 1.00 92.50 93 VAL A O 1
ATOM 673 N N . ILE A 1 94 ? 8.206 1.994 -6.152 1.00 90.50 94 ILE A N 1
ATOM 674 C CA . ILE A 1 94 ? 7.354 0.922 -5.601 1.00 90.50 94 ILE A CA 1
ATOM 675 C C . ILE A 1 94 ? 7.814 0.509 -4.199 1.00 90.50 94 ILE A C 1
ATOM 677 O O . ILE A 1 94 ? 6.986 0.411 -3.298 1.00 90.50 94 ILE A O 1
ATOM 681 N N . GLU A 1 95 ? 9.109 0.332 -3.973 1.00 89.69 95 GLU A N 1
ATOM 682 C CA . GLU A 1 95 ? 9.659 0.006 -2.654 1.00 89.69 95 GLU A CA 1
ATOM 683 C C . GLU A 1 95 ? 9.338 1.081 -1.610 1.00 89.69 95 GLU A C 1
ATOM 685 O O . GLU A 1 95 ? 8.938 0.777 -0.485 1.00 89.69 95 GLU A O 1
ATOM 690 N N . THR A 1 96 ? 9.392 2.355 -2.001 1.00 91.56 96 THR A N 1
ATOM 691 C CA . THR A 1 96 ? 9.041 3.479 -1.123 1.00 91.56 96 THR A CA 1
ATOM 692 C C . THR A 1 96 ? 7.573 3.426 -0.676 1.00 91.56 96 THR A C 1
ATOM 694 O O . THR A 1 96 ? 7.243 3.841 0.439 1.00 91.56 96 THR A O 1
ATOM 697 N N . SER A 1 97 ? 6.672 2.855 -1.486 1.00 93.19 97 SER A N 1
ATOM 698 C CA . SER A 1 97 ? 5.261 2.693 -1.103 1.00 93.19 97 SER A CA 1
ATOM 699 C C . SER A 1 97 ? 5.071 1.837 0.157 1.00 93.19 97 SER A C 1
ATOM 701 O O . SER A 1 97 ? 4.110 2.052 0.904 1.00 93.19 97 SER A O 1
ATOM 703 N N . LYS A 1 98 ? 6.012 0.926 0.457 1.00 91.56 98 LYS A N 1
ATOM 704 C CA . LYS A 1 98 ? 5.963 0.062 1.646 1.00 91.56 98 LYS A CA 1
ATOM 705 C C . LYS A 1 98 ? 5.954 0.862 2.940 1.00 91.56 98 LYS A C 1
ATOM 707 O O . LYS A 1 98 ? 5.265 0.471 3.876 1.00 91.56 98 LYS A O 1
ATOM 712 N N . PHE A 1 99 ? 6.641 2.003 2.989 1.00 93.00 99 PHE A N 1
ATOM 713 C CA . PHE A 1 99 ? 6.621 2.881 4.161 1.00 93.00 99 PHE A CA 1
ATOM 714 C C . PHE A 1 99 ? 5.236 3.498 4.382 1.00 93.00 99 PHE A C 1
ATOM 716 O O . PHE A 1 99 ? 4.769 3.572 5.517 1.00 93.00 99 PHE A O 1
ATOM 723 N N . GLY A 1 100 ? 4.533 3.867 3.307 1.00 94.38 100 GLY A N 1
ATOM 724 C CA . GLY A 1 100 ? 3.147 4.332 3.393 1.00 94.38 100 GLY A CA 1
ATOM 725 C C . GLY A 1 100 ? 2.202 3.254 3.914 1.00 94.38 100 GLY A C 1
ATOM 726 O O . GLY A 1 100 ? 1.419 3.495 4.835 1.00 94.38 100 GLY A O 1
ATOM 727 N N . PHE A 1 101 ? 2.318 2.038 3.374 1.00 93.88 101 PHE A N 1
ATOM 728 C CA . PHE A 1 101 ? 1.536 0.898 3.845 1.00 93.88 101 PHE A CA 1
ATOM 729 C C . PHE A 1 101 ? 1.870 0.534 5.296 1.00 93.88 101 PHE A C 1
ATOM 731 O O . PHE A 1 101 ? 0.961 0.225 6.062 1.00 93.88 101 PHE A O 1
ATOM 738 N N . ALA A 1 102 ? 3.136 0.629 5.705 1.00 94.81 102 ALA A N 1
ATOM 739 C CA . ALA A 1 102 ? 3.550 0.413 7.085 1.00 94.81 102 ALA A CA 1
ATOM 740 C C . ALA A 1 102 ? 2.895 1.424 8.036 1.00 94.81 102 ALA A C 1
ATOM 742 O O . ALA A 1 102 ? 2.348 1.020 9.060 1.00 94.81 102 ALA A O 1
ATOM 743 N N . VAL A 1 103 ? 2.871 2.715 7.678 1.00 95.94 103 VAL A N 1
ATOM 744 C CA . VAL A 1 103 ? 2.151 3.747 8.446 1.00 95.94 103 VAL A CA 1
ATOM 745 C C . VAL A 1 103 ? 0.661 3.422 8.526 1.00 95.94 103 VAL A C 1
ATOM 747 O O . VAL A 1 103 ? 0.084 3.487 9.610 1.00 95.94 103 VAL A O 1
ATOM 750 N N . PHE A 1 104 ? 0.049 3.019 7.410 1.00 96.38 104 PHE A N 1
ATOM 751 C CA . PHE A 1 104 ? -1.354 2.612 7.375 1.00 96.38 104 PHE A CA 1
ATOM 752 C C . PHE A 1 104 ? -1.647 1.454 8.339 1.00 96.38 104 PHE A C 1
ATOM 754 O O . PHE A 1 104 ? -2.490 1.588 9.228 1.00 96.38 104 PHE A O 1
ATOM 761 N N . VAL A 1 105 ? -0.932 0.334 8.209 1.00 95.38 105 VAL A N 1
ATOM 762 C CA . VAL A 1 105 ? -1.152 -0.858 9.041 1.00 95.38 105 VAL A CA 1
ATOM 763 C C . VAL A 1 105 ? -0.846 -0.573 10.508 1.00 95.38 105 VAL A C 1
ATOM 765 O O . VAL A 1 105 ? -1.594 -1.015 11.385 1.00 95.38 105 VAL A O 1
ATOM 768 N N . LEU A 1 106 ? 0.219 0.179 10.795 1.00 94.94 106 LEU A N 1
ATOM 769 C CA . LEU A 1 106 ? 0.602 0.525 12.159 1.00 94.94 106 LEU A CA 1
ATOM 770 C C . LEU A 1 106 ? -0.453 1.413 12.821 1.00 94.94 106 LEU A C 1
ATOM 772 O O . LEU A 1 106 ? -0.907 1.077 13.908 1.00 94.94 106 LEU A O 1
ATOM 776 N N . ALA A 1 107 ? -0.906 2.479 12.156 1.00 94.19 107 ALA A N 1
ATOM 777 C CA . ALA A 1 107 ? -1.916 3.386 12.701 1.00 94.19 107 ALA A CA 1
ATOM 778 C C . ALA A 1 107 ? -3.228 2.654 13.028 1.00 94.19 107 ALA A C 1
ATOM 780 O O . ALA A 1 107 ? -3.787 2.821 14.115 1.00 94.19 107 ALA A O 1
ATOM 781 N N . VAL A 1 108 ? -3.683 1.776 12.127 1.00 94.00 108 VAL A N 1
ATOM 782 C CA . VAL A 1 108 ? -4.874 0.951 12.364 1.00 94.00 108 VAL A CA 1
ATOM 783 C C . VAL A 1 108 ? -4.637 -0.043 13.501 1.00 94.00 108 VAL A C 1
ATOM 785 O O . VAL A 1 10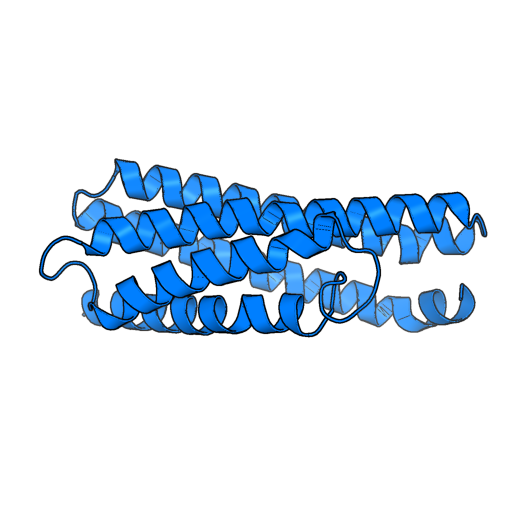8 ? -5.478 -0.178 14.385 1.00 94.00 108 VAL A O 1
ATOM 788 N N . SER A 1 109 ? -3.488 -0.716 13.535 1.00 93.44 109 SER A N 1
ATOM 789 C CA . SER A 1 109 ? -3.181 -1.690 14.591 1.00 93.44 109 SER A CA 1
ATOM 79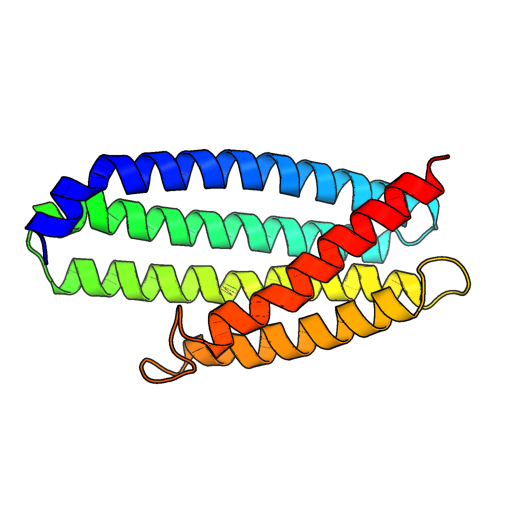0 C C . SER A 1 109 ? -3.068 -1.030 15.968 1.00 93.44 109 SER A C 1
ATOM 792 O O . SER A 1 109 ? -3.568 -1.582 16.945 1.00 93.44 109 SER A O 1
ATOM 794 N N . SER A 1 110 ? -2.489 0.172 16.045 1.00 91.25 110 SER A N 1
ATOM 795 C CA . SER A 1 110 ? -2.377 0.967 17.273 1.00 91.25 110 SER A CA 1
ATOM 796 C C . SER A 1 110 ? -3.736 1.394 17.822 1.00 91.25 110 SER A C 1
ATOM 798 O O . SER A 1 110 ? -3.915 1.415 19.037 1.00 91.25 110 SER A O 1
ATOM 800 N N . SER A 1 111 ? -4.719 1.662 16.956 1.00 88.62 111 SER A N 1
ATOM 801 C CA . SER A 1 111 ? -6.091 1.953 17.400 1.00 88.62 111 SER A CA 1
ATOM 802 C C . SER A 1 111 ? -6.773 0.744 18.061 1.00 88.62 111 SER A C 1
ATOM 804 O O . SER A 1 111 ? -7.694 0.891 18.855 1.00 88.62 111 SER A O 1
ATOM 806 N N . GLY A 1 112 ? -6.290 -0.466 17.758 1.00 80.94 112 GLY A N 1
ATOM 807 C CA . GLY A 1 112 ? -6.771 -1.729 18.309 1.00 80.94 112 GLY A CA 1
ATOM 808 C C . GLY A 1 112 ? -6.190 -2.105 19.670 1.00 80.94 112 GLY A C 1
ATOM 809 O O . GLY A 1 112 ? -6.503 -3.184 20.172 1.00 80.94 112 GLY A O 1
ATOM 810 N N . CYS A 1 113 ? -5.322 -1.271 20.253 1.00 75.38 113 CYS A N 1
ATOM 811 C CA . CYS A 1 113 ? -4.752 -1.521 21.578 1.00 75.38 113 CYS A CA 1
ATOM 812 C C . CYS A 1 113 ? -5.786 -1.358 22.703 1.00 75.38 113 CYS A C 1
ATOM 814 O O . CYS A 1 113 ? -5.619 -1.958 23.767 1.00 75.38 113 CYS A O 1
ATOM 816 N N . GLU A 1 114 ? -6.867 -0.608 22.469 1.00 75.88 114 GLU A N 1
ATOM 817 C CA . GLU A 1 114 ? -7.971 -0.514 23.420 1.00 75.88 114 GLU A CA 1
ATOM 818 C C . GLU A 1 114 ? -8.833 -1.794 23.428 1.00 75.88 114 GLU A C 1
ATOM 820 O O . GLU A 1 114 ? -9.117 -2.371 22.368 1.00 75.88 114 GLU A O 1
ATOM 825 N N . PRO A 1 115 ? -9.269 -2.275 24.611 1.00 72.19 115 PRO A N 1
ATOM 826 C CA . PRO A 1 115 ? -10.102 -3.469 24.711 1.00 72.19 115 PRO A CA 1
ATOM 827 C C . PRO A 1 115 ? -11.378 -3.364 23.861 1.00 72.19 115 PRO A C 1
ATOM 829 O O . PRO A 1 115 ? -12.181 -2.457 24.037 1.00 72.19 115 PRO A O 1
ATOM 832 N N . GLY A 1 116 ? -11.583 -4.324 22.954 1.00 71.88 116 GLY A N 1
ATOM 833 C CA . GLY A 1 116 ? -12.798 -4.425 22.133 1.00 71.88 116 GLY A CA 1
ATOM 834 C C . GLY A 1 116 ? -12.763 -3.672 20.797 1.00 71.88 116 GLY A C 1
ATOM 835 O O . GLY A 1 116 ? -13.645 -3.895 19.969 1.00 71.88 116 GLY A O 1
ATOM 836 N N . ALA A 1 117 ? -11.739 -2.851 20.532 1.00 79.38 117 ALA A N 1
ATOM 837 C CA . ALA A 1 117 ? -11.629 -2.104 19.276 1.00 79.38 117 ALA A CA 1
ATOM 838 C C . ALA A 1 117 ? -11.239 -2.992 18.081 1.00 79.38 117 ALA A C 1
ATOM 840 O O . ALA A 1 117 ? -11.830 -2.874 17.009 1.00 79.38 117 ALA A O 1
ATOM 841 N N . LEU A 1 118 ? -10.275 -3.903 18.260 1.00 86.19 118 LEU A N 1
ATOM 842 C CA . LEU A 1 118 ? -9.882 -4.915 17.273 1.00 86.19 118 LEU A CA 1
ATOM 843 C C . LEU A 1 118 ? -9.511 -6.232 17.972 1.00 86.19 118 LEU A C 1
ATOM 845 O O . LEU A 1 118 ? -9.035 -6.231 19.111 1.00 86.19 118 LEU A O 1
ATOM 849 N N . PRO A 1 119 ? -9.684 -7.387 17.309 1.00 89.56 119 PRO A N 1
ATOM 850 C CA . PRO A 1 119 ? -9.238 -8.648 17.875 1.00 89.56 119 PRO A CA 1
ATOM 851 C C . PRO A 1 119 ? -7.705 -8.698 17.955 1.00 89.56 119 PRO A C 1
ATOM 853 O O . PRO A 1 119 ? -6.996 -8.364 17.006 1.00 89.56 119 PRO A O 1
ATOM 856 N N . ARG A 1 120 ? -7.174 -9.184 19.086 1.00 90.06 120 ARG A N 1
ATOM 857 C CA . ARG A 1 120 ? -5.725 -9.185 19.377 1.00 90.06 120 ARG A CA 1
ATOM 858 C C . ARG A 1 120 ? -4.879 -9.916 18.333 1.00 90.06 120 ARG A C 1
ATOM 860 O O . ARG A 1 120 ? -3.732 -9.538 18.116 1.00 90.06 120 ARG A O 1
ATOM 867 N N . TRP A 1 121 ? -5.419 -10.958 17.699 1.00 90.50 121 TRP A N 1
ATOM 868 C CA . TRP A 1 121 ? -4.710 -11.679 16.638 1.00 90.50 121 TRP A CA 1
ATOM 869 C C . TRP A 1 121 ? -4.450 -10.778 15.424 1.00 90.50 121 TRP A C 1
ATOM 871 O O . TRP A 1 121 ? -3.369 -10.845 14.848 1.00 90.50 121 TRP A O 1
ATOM 881 N N . LEU A 1 122 ? -5.393 -9.890 15.092 1.00 92.25 122 LEU A N 1
ATOM 882 C CA . LEU A 1 122 ? -5.287 -8.981 13.956 1.00 92.25 122 LEU A CA 1
ATOM 883 C C . LEU A 1 122 ? -4.290 -7.856 14.246 1.00 92.25 122 LEU A C 1
ATOM 885 O O . LEU A 1 122 ? -3.484 -7.521 13.387 1.00 92.25 122 LEU A O 1
ATOM 889 N N . VAL A 1 123 ? -4.271 -7.336 15.478 1.00 92.94 123 VAL A N 1
ATOM 890 C CA . VAL A 1 123 ? -3.262 -6.355 15.917 1.00 92.94 123 VAL A CA 1
ATOM 891 C C . VAL A 1 123 ? -1.853 -6.950 15.839 1.00 92.94 123 VAL A C 1
ATOM 893 O O . VAL A 1 123 ? -0.961 -6.350 15.244 1.00 92.94 123 VAL A O 1
ATOM 896 N N . ARG A 1 124 ? -1.644 -8.163 16.374 1.00 92.44 124 ARG A N 1
ATOM 897 C CA . ARG A 1 124 ? -0.336 -8.844 16.308 1.00 92.44 124 ARG A CA 1
ATOM 898 C C . ARG A 1 124 ? 0.090 -9.132 14.872 1.00 92.44 124 ARG A C 1
ATOM 900 O O . ARG A 1 124 ? 1.250 -8.918 14.537 1.00 92.44 124 ARG A O 1
ATOM 907 N N . LEU A 1 125 ? -0.841 -9.594 14.035 1.00 92.06 125 LEU A N 1
ATOM 908 C CA . LEU A 1 125 ? -0.576 -9.844 12.621 1.00 92.06 125 LEU A CA 1
ATOM 909 C C . LEU A 1 125 ? -0.196 -8.549 11.891 1.00 92.06 125 LEU A C 1
ATOM 911 O O . LEU A 1 125 ? 0.728 -8.565 11.085 1.00 92.06 125 LEU A O 1
ATOM 915 N N . GLY A 1 126 ? -0.854 -7.429 12.201 1.00 92.38 126 GLY A N 1
ATOM 916 C CA . GLY A 1 126 ? -0.540 -6.122 11.624 1.00 92.38 126 GLY A CA 1
ATOM 917 C C . GLY A 1 126 ? 0.860 -5.651 11.999 1.00 92.38 126 GLY A C 1
ATOM 918 O O . GLY A 1 126 ? 1.652 -5.321 11.122 1.00 92.38 126 GLY A O 1
ATOM 919 N N . ILE A 1 127 ? 1.214 -5.722 13.285 1.00 93.00 127 ILE A N 1
ATOM 920 C CA . ILE A 1 127 ? 2.561 -5.374 13.766 1.00 93.00 127 ILE A CA 1
ATOM 921 C C . ILE A 1 127 ? 3.626 -6.270 13.114 1.00 93.00 127 ILE A C 1
ATOM 923 O O . ILE A 1 127 ? 4.637 -5.767 12.629 1.00 93.00 127 ILE A O 1
ATOM 927 N N . ALA A 1 128 ? 3.391 -7.584 13.043 1.00 92.44 128 ALA A N 1
ATOM 928 C CA . ALA A 1 128 ? 4.302 -8.510 12.370 1.00 92.44 128 ALA A CA 1
ATOM 929 C C . ALA A 1 128 ? 4.453 -8.182 10.874 1.00 92.44 128 ALA A C 1
ATOM 931 O O . ALA A 1 128 ? 5.560 -8.223 10.340 1.00 92.44 128 ALA A O 1
ATOM 932 N N . SER A 1 129 ? 3.355 -7.800 10.217 1.00 91.38 129 SER A N 1
ATOM 933 C CA . SER A 1 129 ? 3.353 -7.389 8.811 1.00 91.38 129 SER A CA 1
ATOM 934 C C . SER A 1 129 ? 4.168 -6.116 8.593 1.00 91.38 129 SER A C 1
ATOM 936 O O . SER A 1 129 ? 4.940 -6.059 7.646 1.00 91.38 129 SER A O 1
ATOM 938 N N . VAL A 1 130 ? 4.071 -5.127 9.489 1.00 92.88 130 VAL A N 1
ATOM 939 C CA . VAL A 1 130 ? 4.886 -3.900 9.432 1.00 92.88 130 VAL A CA 1
ATOM 940 C C . VAL A 1 130 ? 6.374 -4.231 9.507 1.00 92.88 130 VAL A C 1
ATOM 942 O O . VAL A 1 130 ? 7.141 -3.770 8.666 1.00 92.88 130 VAL A O 1
ATOM 945 N N . VAL A 1 131 ? 6.786 -5.065 10.466 1.00 91.50 131 VAL A N 1
ATOM 946 C CA . VAL A 1 131 ? 8.192 -5.486 10.589 1.00 91.50 131 VAL A CA 1
ATOM 947 C C . VAL A 1 131 ? 8.658 -6.166 9.304 1.00 91.50 131 VAL A C 1
ATOM 949 O O . VAL A 1 131 ? 9.715 -5.825 8.779 1.00 91.50 131 VAL A O 1
ATOM 952 N N . LEU A 1 132 ? 7.855 -7.081 8.760 1.00 88.44 132 LEU A N 1
ATOM 953 C CA . LEU A 1 132 ? 8.213 -7.800 7.543 1.00 88.44 132 LEU A CA 1
ATOM 954 C C . LEU A 1 132 ? 8.273 -6.882 6.312 1.00 88.44 132 LEU A C 1
ATOM 956 O O . LEU A 1 132 ? 9.197 -7.014 5.515 1.00 88.44 132 LEU A O 1
ATOM 960 N N . MET A 1 133 ? 7.354 -5.920 6.176 1.00 87.56 133 MET A N 1
ATOM 961 C CA . MET A 1 133 ? 7.401 -4.919 5.106 1.00 87.56 133 MET A CA 1
ATOM 962 C C . MET A 1 133 ? 8.679 -4.086 5.179 1.00 87.56 133 MET A C 1
ATOM 964 O O . MET A 1 133 ? 9.339 -3.901 4.159 1.00 87.56 133 MET A O 1
ATOM 968 N N . LEU A 1 134 ? 9.063 -3.628 6.373 1.00 88.75 134 LEU A N 1
ATOM 969 C CA . LEU A 1 134 ? 10.280 -2.838 6.562 1.00 88.75 134 LEU A CA 1
ATOM 970 C C . LEU A 1 134 ? 11.548 -3.659 6.293 1.00 88.75 134 LEU A C 1
ATOM 972 O O . LEU A 1 134 ? 12.474 -3.155 5.668 1.00 88.75 134 LEU A O 1
ATOM 976 N N . VAL A 1 135 ? 11.575 -4.936 6.686 1.00 87.12 135 VAL A N 1
ATOM 977 C CA . VAL A 1 135 ? 12.669 -5.855 6.325 1.00 87.12 135 VAL A CA 1
ATOM 978 C C . VAL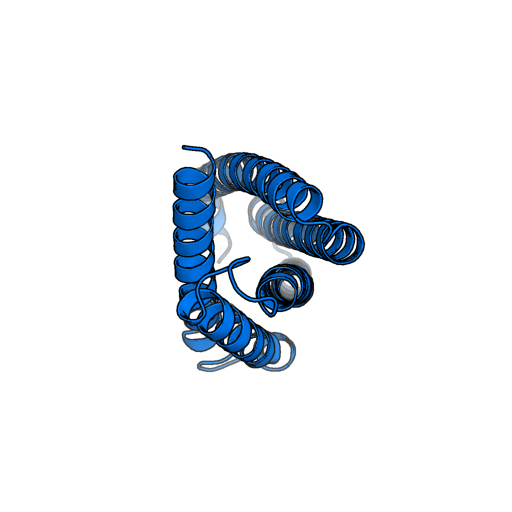 A 1 135 ? 12.709 -6.085 4.813 1.00 87.12 135 VAL A C 1
ATOM 980 O O . VAL A 1 135 ? 13.783 -6.108 4.222 1.00 87.12 135 VAL A O 1
ATOM 983 N N . SER A 1 136 ? 11.554 -6.210 4.159 1.00 81.50 136 SER A N 1
ATOM 984 C CA . SER A 1 136 ? 11.497 -6.368 2.704 1.00 81.50 136 SER A CA 1
ATOM 985 C C . SER A 1 136 ? 11.942 -5.109 1.951 1.00 81.50 136 SER A C 1
ATOM 987 O O . SER A 1 136 ? 12.421 -5.224 0.830 1.00 81.50 136 SER A O 1
ATOM 989 N N . ALA A 1 137 ? 11.849 -3.923 2.566 1.00 81.44 137 ALA A N 1
ATOM 990 C CA . ALA A 1 137 ? 12.323 -2.666 1.982 1.00 81.44 137 ALA A CA 1
ATOM 991 C C . ALA A 1 137 ? 13.860 -2.585 1.886 1.00 81.44 137 ALA A C 1
ATOM 993 O O . ALA A 1 137 ? 14.393 -1.680 1.248 1.00 81.44 137 ALA A O 1
ATOM 994 N N . VAL A 1 138 ? 14.591 -3.555 2.456 1.00 82.06 138 VAL A N 1
ATOM 995 C CA . VAL A 1 138 ? 16.038 -3.727 2.231 1.00 82.06 138 VAL A CA 1
ATOM 996 C C . VAL A 1 138 ? 16.354 -3.978 0.746 1.00 82.06 138 VAL A C 1
ATOM 998 O O . VAL A 1 138 ? 17.473 -3.706 0.315 1.00 82.06 138 VAL A O 1
ATOM 1001 N N . ALA A 1 139 ? 15.362 -4.389 -0.055 1.00 77.00 139 ALA A N 1
ATOM 1002 C CA . ALA A 1 139 ? 15.445 -4.456 -1.514 1.00 77.00 139 ALA A CA 1
ATOM 1003 C C . ALA A 1 139 ? 15.902 -3.142 -2.174 1.00 77.00 139 ALA A C 1
ATOM 1005 O O . ALA A 1 139 ? 16.480 -3.178 -3.254 1.00 77.00 139 ALA A O 1
ATOM 1006 N N . LEU A 1 140 ? 15.725 -1.992 -1.509 1.00 76.38 140 LEU A N 1
ATOM 1007 C CA . LEU A 1 140 ? 16.259 -0.699 -1.957 1.00 76.38 140 LEU A CA 1
ATOM 1008 C C . LEU A 1 140 ? 17.788 -0.655 -2.066 1.00 76.38 140 LEU A C 1
ATOM 1010 O O . LEU A 1 140 ? 18.321 0.191 -2.779 1.00 76.38 140 LEU A O 1
ATOM 1014 N N . PHE A 1 141 ? 18.488 -1.514 -1.327 1.00 80.38 141 PHE A N 1
ATOM 1015 C CA . PHE A 1 141 ? 19.949 -1.522 -1.248 1.00 80.38 141 PHE A CA 1
ATOM 1016 C C . PHE A 1 141 ? 20.576 -2.747 -1.920 1.00 80.38 141 PHE A C 1
ATOM 1018 O O . PHE A 1 141 ? 21.802 -2.838 -1.986 1.00 80.38 141 PHE A O 1
ATOM 1025 N N . LEU A 1 142 ? 19.761 -3.714 -2.352 1.00 79.06 142 LEU A N 1
ATOM 1026 C CA . LEU A 1 142 ? 20.222 -5.008 -2.842 1.00 79.06 142 LEU A CA 1
ATOM 1027 C C . LEU A 1 142 ? 19.693 -5.279 -4.249 1.00 79.06 142 LEU A C 1
ATOM 1029 O O . LEU A 1 142 ? 18.529 -5.614 -4.447 1.00 79.06 142 LEU A O 1
ATOM 1033 N N . ASP A 1 143 ? 20.604 -5.237 -5.216 1.00 70.31 143 ASP A N 1
ATOM 1034 C CA . ASP A 1 143 ? 20.276 -5.396 -6.638 1.00 70.31 143 ASP A CA 1
ATOM 1035 C C . ASP A 1 143 ? 20.246 -6.869 -7.094 1.00 70.31 143 ASP A C 1
ATOM 1037 O O . ASP A 1 143 ? 20.072 -7.159 -8.277 1.00 70.31 143 ASP A O 1
ATOM 1041 N N . HIS A 1 144 ? 20.502 -7.817 -6.187 1.00 73.56 144 HIS A N 1
ATOM 1042 C CA . HIS A 1 144 ? 20.643 -9.239 -6.502 1.00 73.56 144 HIS A CA 1
ATOM 1043 C C . HIS A 1 144 ? 20.255 -10.147 -5.327 1.00 73.56 144 HIS A C 1
ATOM 1045 O O . HIS A 1 144 ? 20.358 -9.788 -4.154 1.00 73.56 144 HIS A O 1
ATOM 1051 N N . GLY A 1 145 ? 19.843 -11.376 -5.650 1.00 75.19 145 GLY A N 1
ATOM 1052 C CA . GLY A 1 145 ? 19.544 -12.421 -4.670 1.00 75.19 145 GLY A CA 1
ATOM 1053 C C . GLY A 1 145 ? 18.099 -12.406 -4.165 1.00 75.19 145 GLY A C 1
ATOM 1054 O O . GLY A 1 145 ? 17.201 -11.850 -4.787 1.00 75.19 145 GLY A O 1
ATOM 1055 N N . VAL A 1 146 ? 17.851 -13.065 -3.033 1.00 78.56 146 VAL A N 1
ATOM 1056 C CA . VAL A 1 146 ? 16.489 -13.307 -2.510 1.00 78.56 146 VAL A CA 1
ATOM 1057 C C . VAL A 1 146 ? 15.783 -12.011 -2.064 1.00 78.56 146 VAL A C 1
ATOM 1059 O O . VAL A 1 146 ? 14.553 -11.963 -2.016 1.00 78.56 146 VAL A O 1
ATOM 1062 N N . PHE A 1 147 ? 16.565 -10.970 -1.770 1.00 76.50 147 PHE A N 1
ATOM 1063 C CA . PHE A 1 147 ? 16.106 -9.650 -1.334 1.00 76.50 147 PHE A CA 1
ATOM 1064 C C . PHE A 1 147 ? 15.944 -8.637 -2.471 1.00 76.50 147 PHE A C 1
ATOM 1066 O O . PHE A 1 147 ? 15.531 -7.523 -2.191 1.00 76.50 147 PHE A O 1
ATOM 1073 N N . GLN A 1 148 ? 16.264 -8.982 -3.721 1.00 80.38 148 GLN A N 1
ATOM 1074 C CA . GLN A 1 148 ? 16.070 -8.054 -4.839 1.00 80.38 148 GLN A CA 1
ATOM 1075 C C . GLN A 1 148 ? 14.583 -7.738 -5.048 1.00 80.38 148 GLN A C 1
ATOM 1077 O O . GLN A 1 148 ? 13.716 -8.516 -4.640 1.00 80.38 148 GLN A O 1
ATOM 1082 N N . PHE A 1 149 ? 14.291 -6.646 -5.754 1.00 77.62 149 PHE A N 1
ATOM 1083 C CA . PHE A 1 149 ? 12.929 -6.317 -6.178 1.00 77.62 149 PHE A CA 1
ATOM 1084 C C . PHE A 1 149 ? 12.272 -7.489 -6.933 1.00 77.62 149 PHE A C 1
ATOM 1086 O O . PHE A 1 149 ? 12.857 -8.052 -7.862 1.00 77.62 149 PHE A O 1
ATOM 1093 N N . GLY A 1 150 ? 11.062 -7.886 -6.529 1.00 76.50 150 GLY A N 1
ATOM 1094 C CA . GLY A 1 150 ? 10.369 -9.070 -7.047 1.00 76.50 150 GLY A CA 1
ATOM 1095 C C . GLY A 1 150 ? 10.956 -10.411 -6.584 1.00 76.50 150 GLY A C 1
ATOM 1096 O O . GLY A 1 150 ? 10.535 -11.468 -7.058 1.00 76.50 150 GLY A O 1
ATOM 1097 N N . GLY A 1 151 ? 11.934 -10.395 -5.676 1.00 78.31 151 GLY A N 1
ATOM 1098 C CA . GLY A 1 151 ? 12.509 -11.570 -5.033 1.00 78.31 151 GLY A CA 1
ATOM 1099 C C . GLY A 1 151 ? 11.552 -12.230 -4.035 1.00 78.31 151 GLY A C 1
ATOM 1100 O O . GLY A 1 151 ? 10.492 -11.706 -3.695 1.00 78.31 151 GLY A O 1
ATOM 1101 N N . LEU A 1 152 ? 11.931 -13.408 -3.533 1.00 79.44 152 LEU A N 1
ATOM 1102 C CA . LEU A 1 152 ? 11.071 -14.202 -2.646 1.00 79.44 152 LEU A CA 1
ATOM 1103 C C . LEU A 1 152 ? 10.724 -13.465 -1.342 1.00 79.44 152 LEU A C 1
ATOM 1105 O O . LEU A 1 152 ? 9.601 -13.597 -0.866 1.00 79.44 152 LEU A O 1
ATOM 1109 N N . ILE A 1 153 ? 11.661 -12.698 -0.769 1.00 78.81 153 ILE A N 1
ATOM 1110 C CA . ILE A 1 153 ? 11.402 -11.935 0.463 1.00 78.81 153 ILE A CA 1
ATOM 1111 C C . ILE A 1 153 ? 10.524 -10.715 0.189 1.00 78.81 153 ILE A C 1
ATOM 1113 O O . ILE A 1 153 ? 9.653 -10.409 0.999 1.00 78.81 153 ILE A O 1
ATOM 1117 N N . ASP A 1 154 ? 10.712 -10.051 -0.950 1.00 76.38 154 ASP A N 1
ATOM 1118 C CA . ASP A 1 154 ? 9.871 -8.930 -1.366 1.00 76.38 154 ASP A CA 1
ATOM 1119 C C . ASP A 1 154 ? 8.407 -9.375 -1.549 1.00 76.38 154 ASP A C 1
ATOM 1121 O O . ASP A 1 154 ? 7.501 -8.897 -0.862 1.00 76.38 154 ASP A O 1
ATOM 1125 N N . LEU A 1 155 ? 8.186 -10.405 -2.371 1.00 78.50 155 LEU A N 1
ATOM 1126 C CA . LEU A 1 155 ? 6.853 -10.961 -2.618 1.00 78.50 155 LEU A CA 1
ATOM 1127 C C . LEU A 1 155 ? 6.249 -11.614 -1.367 1.00 78.50 155 LEU A C 1
ATOM 1129 O O . LEU A 1 155 ? 5.065 -11.437 -1.073 1.00 78.50 155 LEU A O 1
ATOM 1133 N N . GLY A 1 156 ? 7.058 -12.358 -0.611 1.00 78.25 156 GLY A N 1
ATOM 1134 C CA . GLY A 1 156 ? 6.643 -12.988 0.640 1.00 78.25 156 GLY A CA 1
ATOM 1135 C C . GLY A 1 156 ? 6.268 -11.964 1.711 1.00 78.25 156 GLY A C 1
ATOM 1136 O O . GLY A 1 156 ? 5.334 -12.196 2.479 1.00 78.25 156 GLY A O 1
ATOM 1137 N N . GLY A 1 157 ? 6.933 -10.805 1.716 1.00 77.69 157 GLY A N 1
ATOM 1138 C CA . GLY A 1 157 ? 6.671 -9.699 2.631 1.00 77.69 157 GLY A CA 1
ATOM 1139 C C . GLY A 1 157 ? 5.271 -9.103 2.504 1.00 77.69 157 GLY A C 1
ATOM 1140 O O . GLY A 1 157 ? 4.697 -8.654 3.497 1.00 77.69 157 GLY A O 1
ATOM 1141 N N . ALA A 1 158 ? 4.682 -9.163 1.308 1.00 78.50 158 ALA A N 1
ATOM 1142 C CA . ALA A 1 158 ? 3.336 -8.664 1.047 1.00 78.50 158 ALA A CA 1
ATOM 1143 C C . ALA A 1 158 ? 2.223 -9.609 1.540 1.00 78.50 158 ALA A C 1
ATOM 1145 O O . ALA A 1 158 ? 1.113 -9.157 1.830 1.00 78.50 158 ALA A O 1
ATOM 1146 N N . VAL A 1 159 ? 2.489 -10.915 1.665 1.00 87.06 159 VAL A N 1
ATOM 1147 C CA . VAL A 1 159 ? 1.450 -11.917 1.969 1.00 87.06 159 VAL A CA 1
ATOM 1148 C C . VAL A 1 159 ? 0.766 -11.665 3.321 1.00 87.06 159 VAL A C 1
ATOM 1150 O O . VAL A 1 159 ? -0.469 -11.634 3.351 1.00 87.06 159 VAL A O 1
ATOM 1153 N N . PRO A 1 160 ? 1.487 -11.424 4.435 1.00 87.62 160 PRO A N 1
ATOM 1154 C CA . PRO A 1 160 ? 0.843 -11.156 5.720 1.00 87.62 160 PRO A CA 1
ATOM 1155 C C . PRO A 1 160 ? -0.046 -9.912 5.706 1.00 87.62 160 PRO A C 1
ATOM 1157 O O . PRO A 1 160 ? -1.115 -9.930 6.311 1.00 87.62 160 PRO A O 1
ATOM 1160 N N . VAL A 1 161 ? 0.338 -8.875 4.954 1.00 87.25 161 VAL A N 1
ATOM 1161 C CA . VAL A 1 161 ? -0.463 -7.652 4.788 1.00 87.25 161 VAL A CA 1
ATOM 1162 C C . VAL A 1 161 ? -1.774 -7.953 4.075 1.00 87.25 161 VAL A C 1
ATOM 1164 O O . VAL A 1 161 ? -2.818 -7.469 4.498 1.00 87.25 161 VAL A O 1
ATOM 1167 N N . LEU A 1 162 ? -1.756 -8.777 3.026 1.00 89.44 162 LEU A N 1
ATOM 1168 C CA . LEU A 1 162 ? -2.975 -9.161 2.308 1.00 89.44 162 LEU A CA 1
ATOM 1169 C C . LEU A 1 162 ? -3.932 -9.954 3.207 1.00 89.44 162 LEU A C 1
ATOM 1171 O O . LEU A 1 162 ? -5.133 -9.677 3.236 1.00 89.44 162 LEU A O 1
ATOM 1175 N N . VAL A 1 163 ? -3.396 -10.896 3.990 1.00 92.62 163 VAL A N 1
ATOM 1176 C CA . VAL A 1 163 ? -4.175 -11.647 4.987 1.00 92.62 163 VAL A CA 1
ATOM 1177 C C . VAL A 1 163 ? -4.736 -10.704 6.053 1.00 92.62 163 VAL A C 1
ATOM 1179 O O . VAL A 1 163 ? -5.898 -10.828 6.443 1.00 92.62 163 VAL A O 1
ATOM 1182 N N . TRP A 1 164 ? -3.941 -9.730 6.497 1.00 94.25 164 TRP A N 1
ATOM 1183 C CA . TRP A 1 164 ? -4.357 -8.726 7.468 1.00 94.25 164 TRP A CA 1
ATOM 1184 C C . TRP A 1 164 ? -5.467 -7.817 6.928 1.00 94.25 164 TRP A C 1
ATOM 1186 O O . TRP A 1 164 ? -6.460 -7.615 7.623 1.00 94.25 164 TRP A O 1
ATOM 1196 N N . ILE A 1 165 ? -5.361 -7.336 5.683 1.00 92.50 165 ILE A N 1
ATOM 1197 C CA . ILE A 1 165 ? -6.406 -6.538 5.024 1.00 92.50 165 ILE A CA 1
ATOM 1198 C C . ILE A 1 165 ? -7.710 -7.335 4.974 1.00 92.50 165 ILE A C 1
ATOM 1200 O O . ILE A 1 165 ? -8.741 -6.832 5.416 1.00 92.50 165 ILE A O 1
ATOM 1204 N N . GLY A 1 166 ? -7.667 -8.594 4.523 1.00 93.19 166 GLY A N 1
ATOM 1205 C CA . GLY A 1 166 ? -8.850 -9.458 4.488 1.00 93.19 166 GLY A CA 1
ATOM 1206 C C . GLY A 1 166 ? -9.461 -9.676 5.877 1.00 93.19 166 GLY A C 1
ATOM 1207 O O . GLY A 1 166 ? -10.676 -9.572 6.052 1.00 93.19 166 GLY A O 1
ATOM 1208 N N . GLY A 1 167 ? -8.620 -9.908 6.887 1.00 93.31 167 GLY A N 1
ATOM 1209 C CA . GLY A 1 167 ? -9.041 -10.024 8.282 1.00 93.31 167 GLY A CA 1
ATOM 1210 C C . GLY A 1 167 ? -9.724 -8.759 8.806 1.00 93.31 167 GLY A C 1
ATOM 1211 O O . GLY A 1 167 ? -10.792 -8.844 9.416 1.00 93.31 167 GLY A O 1
ATOM 1212 N N . LEU A 1 168 ? -9.149 -7.589 8.524 1.00 93.88 168 LEU A N 1
ATOM 1213 C CA . LEU A 1 168 ? -9.712 -6.297 8.900 1.00 93.88 168 LEU A CA 1
ATOM 1214 C C . LEU A 1 168 ? -11.051 -6.039 8.202 1.00 93.88 168 LEU A C 1
ATOM 1216 O O . LEU A 1 168 ? -12.014 -5.666 8.871 1.00 93.88 168 LEU A O 1
ATOM 1220 N N . SER A 1 169 ? -11.155 -6.319 6.899 1.00 93.06 169 SER A N 1
ATOM 1221 C CA . SER A 1 169 ? -12.419 -6.206 6.163 1.00 93.06 169 SER A CA 1
ATOM 1222 C C . SER A 1 169 ? -13.521 -7.066 6.791 1.00 93.06 169 SER A C 1
ATOM 1224 O O . SER A 1 169 ? -14.640 -6.591 6.977 1.00 93.06 169 SER A O 1
ATOM 1226 N N . VAL A 1 170 ? -13.215 -8.310 7.182 1.00 93.38 170 VAL A N 1
ATOM 1227 C CA . VAL A 1 170 ? -14.186 -9.199 7.846 1.00 93.38 170 VAL A CA 1
ATOM 1228 C C . VAL A 1 170 ? -14.619 -8.647 9.206 1.00 93.38 170 VAL A C 1
ATOM 1230 O O . VAL A 1 170 ? -15.805 -8.700 9.532 1.00 93.38 170 VAL A O 1
ATOM 1233 N N . VAL A 1 171 ? -13.690 -8.112 10.002 1.00 92.31 171 VAL A N 1
ATOM 1234 C CA . VAL A 1 171 ? -14.010 -7.510 11.308 1.00 92.31 171 VAL A CA 1
ATOM 1235 C C . VAL A 1 171 ? -14.931 -6.301 11.141 1.00 92.31 171 VAL A C 1
ATOM 1237 O O . VAL A 1 171 ? -15.959 -6.228 11.813 1.00 92.31 171 VAL A O 1
ATOM 1240 N N . MET A 1 172 ? -14.615 -5.404 10.206 1.00 91.62 172 MET A N 1
ATOM 1241 C CA . MET A 1 172 ? -15.433 -4.224 9.915 1.00 91.62 172 MET A CA 1
ATOM 1242 C C . MET A 1 172 ? -16.851 -4.610 9.478 1.00 91.62 172 MET A C 1
ATOM 1244 O O . MET A 1 172 ? -17.824 -4.097 10.031 1.00 91.62 172 MET A O 1
ATOM 1248 N N . LEU A 1 173 ? -16.982 -5.576 8.559 1.00 90.12 173 LEU A N 1
ATOM 1249 C CA . LEU A 1 173 ? -18.281 -6.079 8.095 1.00 90.12 173 LEU A CA 1
ATOM 1250 C C . LEU A 1 173 ? -19.114 -6.717 9.213 1.00 90.12 173 LEU A C 1
ATOM 1252 O O . LEU A 1 173 ? -20.336 -6.595 9.210 1.00 90.12 173 LEU A O 1
ATOM 1256 N N . ARG A 1 174 ? -18.471 -7.406 10.162 1.00 87.81 174 ARG A N 1
ATOM 1257 C CA . ARG A 1 174 ? -19.160 -8.007 11.313 1.00 87.81 174 ARG A CA 1
ATOM 1258 C C . ARG A 1 174 ? -19.610 -6.969 12.330 1.00 87.81 174 ARG A C 1
ATOM 1260 O O . ARG A 1 174 ? -20.637 -7.174 12.951 1.00 87.81 174 ARG A O 1
ATOM 1267 N N . SER A 1 175 ? -18.857 -5.884 12.491 1.00 80.38 175 SER A N 1
ATOM 1268 C CA . SER A 1 175 ? -19.191 -4.808 13.431 1.00 80.38 175 SER A CA 1
ATOM 1269 C C . SER A 1 175 ? -20.280 -3.849 12.940 1.00 80.38 175 SER A C 1
ATOM 1271 O O . SER A 1 175 ? -20.784 -3.061 13.729 1.00 80.38 175 SER A O 1
ATOM 1273 N N . ALA A 1 176 ? -20.602 -3.883 11.644 1.00 72.81 176 ALA A N 1
ATOM 1274 C CA . ALA A 1 176 ? -21.675 -3.090 11.045 1.00 72.81 176 ALA A CA 1
ATOM 1275 C C . ALA A 1 176 ? -23.058 -3.768 11.139 1.00 72.81 176 ALA A C 1
ATOM 1277 O O . ALA A 1 176 ? -24.048 -3.182 10.706 1.00 72.81 176 ALA A O 1
ATOM 1278 N N . ARG A 1 177 ? -23.113 -5.007 11.644 1.00 58.81 177 ARG A N 1
ATOM 1279 C CA . ARG A 1 177 ? -24.336 -5.777 11.902 1.00 58.81 177 ARG A CA 1
ATOM 1280 C C . ARG A 1 177 ? -24.640 -5.770 13.390 1.00 58.81 177 ARG A C 1
ATOM 1282 O O . ARG A 1 177 ? -25.843 -5.747 13.713 1.00 58.81 177 ARG A O 1
#

pLDDT: mean 85.9, std 9.76, range [48.25, 97.25]

Radius of gyration: 18.16 Å; chains: 1; bounding box: 45×25×54 Å

Secondary structure (DSSP, 8-state):
-HHHHHHTHHHHHHHHHHHHHHHHHHHHHHHHHHHHHHTTT-HHHHHHHHHHHHHHHHHHHHHHHHHHHIIIIIHHHT-HHHHHHHHHHHHHHHHHHHHHHHHHHHHHHHHTTSTTTS-HHHHHHHHHHHHHHHHHGGGGG-SSSTTSTTSHHHHHHHHHHHHHHHHHHHHHHHHT-

Foldseek 3Di:
DLVVLQVCLVVLVVVLVVLVVVLVVQLVLLVLLLVLCVVVVLNVLNVQLSQLSVQLSVLLSVLSVLVNCLSPPVSVVVDVVSNVVSNLSSLLSNLVSLRSLLSNLQSSLVSVPDPPSDDPVLSVLSVVLSVLSVVLSCLNVDCDDQSHRVHVSVVVSCVSVVVSSVRVVVVSVVVVD